Protein AF-A0A2V9Y8G8-F1 (afdb_monomer)

Mean predicted aligned error: 12.27 Å

pLDDT: mean 79.49, std 16.4, range [45.88, 96.25]

Sequence (65 aa):
MTPEEQEQLDSLCRRIAIEKDPQTFDRLVKELEALLEAKHERLQSMMDPGSLPATAKPNPPTAES

Foldseek 3Di:
DDPVLVVLLVVLVVCLVPDDDVVVNVVSVVVNVVSVVVVVVVVVVVVPPDDDPPPDDPDDDDDDD

Secondary structure (DSSP, 8-state):
--HHHHHHHHHHHHHHHH---HHHHHHHHHHHHHHHHHHHHHHHHHH-S----------------

Radius of gyration: 22.35 Å; Cα contacts (8 Å, |Δi|>4): 16; chains: 1; bounding box: 26×41×70 Å

Solvent-accessible surface area (backbone atoms only — not comparable to full-atom values): 4211 Å² total; per-residue (Å²): 130,54,71,69,58,52,53,51,50,55,51,45,55,56,50,52,74,70,52,79,52,68,70,59,38,53,51,49,48,52,56,50,50,53,56,51,47,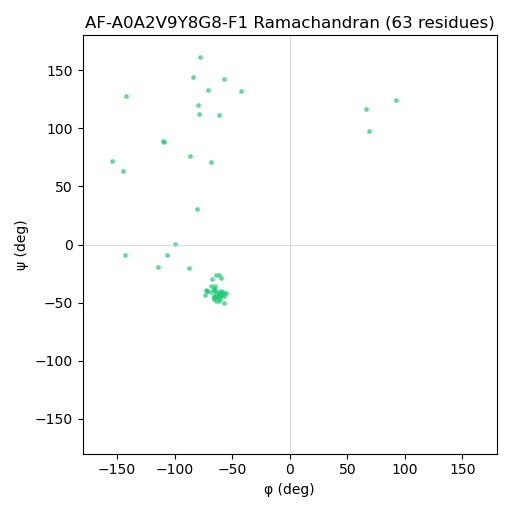60,43,50,54,54,51,50,67,72,71,52,96,72,79,69,82,92,75,83,81,81,80,87,84,84,84,93,134

Structure (mmCIF, N/CA/C/O backbone):
data_AF-A0A2V9Y8G8-F1
#
_entry.id   AF-A0A2V9Y8G8-F1
#
loop_
_atom_site.group_PDB
_atom_site.id
_atom_site.type_symbol
_atom_site.label_atom_id
_atom_site.label_alt_id
_atom_site.label_comp_id
_atom_site.label_asym_id
_atom_site.label_entity_id
_atom_site.label_seq_id
_atom_site.pdbx_PDB_ins_code
_atom_site.Cartn_x
_atom_site.Cartn_y
_atom_site.Cartn_z
_atom_site.occupancy
_atom_site.B_iso_or_equiv
_atom_site.auth_seq_id
_atom_site.auth_comp_id
_atom_site.auth_asym_id
_atom_site.auth_atom_id
_atom_site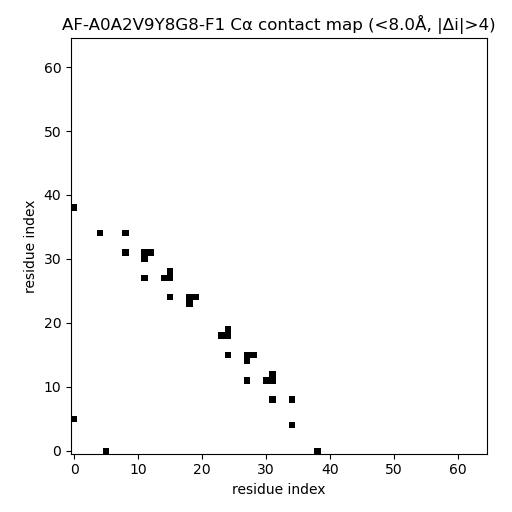.pdbx_PDB_model_num
ATOM 1 N N . MET A 1 1 ? 12.972 -2.764 -7.930 1.00 68.25 1 MET A N 1
ATOM 2 C CA . MET A 1 1 ? 12.344 -1.841 -6.968 1.00 68.25 1 MET A CA 1
ATOM 3 C C . MET A 1 1 ? 13.200 -0.599 -6.938 1.00 68.25 1 MET A C 1
ATOM 5 O O . MET A 1 1 ? 14.411 -0.734 -6.788 1.00 68.25 1 MET A O 1
ATOM 9 N N . THR A 1 2 ? 12.607 0.555 -7.202 1.00 84.31 2 THR A N 1
ATOM 10 C CA . THR A 1 2 ? 13.288 1.850 -7.149 1.00 84.31 2 THR A CA 1
ATOM 11 C C . THR A 1 2 ? 13.430 2.302 -5.690 1.00 84.31 2 THR A C 1
ATOM 13 O O . THR A 1 2 ? 12.727 1.779 -4.818 1.00 84.31 2 THR A O 1
ATOM 16 N N . PRO A 1 3 ? 14.342 3.2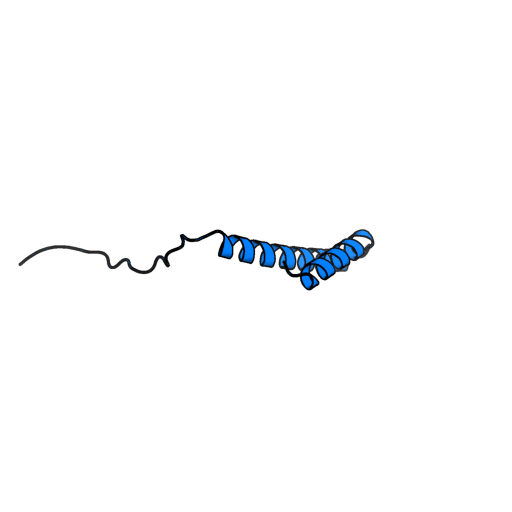43 -5.392 1.00 86.69 3 PRO A N 1
ATOM 17 C CA . PRO A 1 3 ? 14.436 3.840 -4.058 1.00 86.69 3 PRO A CA 1
ATOM 18 C C . PRO A 1 3 ? 13.103 4.452 -3.602 1.00 86.69 3 PRO A C 1
ATOM 20 O O . PRO A 1 3 ? 12.678 4.197 -2.482 1.00 86.69 3 PRO A O 1
ATOM 23 N N . GLU A 1 4 ? 12.388 5.141 -4.493 1.00 87.38 4 GLU A N 1
ATOM 24 C CA . GLU A 1 4 ? 11.083 5.748 -4.192 1.00 87.38 4 GLU A CA 1
ATOM 25 C C . GLU A 1 4 ? 10.039 4.708 -3.757 1.00 87.38 4 GLU A C 1
ATOM 27 O O . GLU A 1 4 ? 9.331 4.901 -2.771 1.00 87.38 4 GLU A O 1
ATOM 32 N N . GLU A 1 5 ? 9.976 3.563 -4.443 1.00 86.75 5 GLU A N 1
ATOM 33 C CA . GLU A 1 5 ? 9.077 2.466 -4.066 1.00 86.75 5 GLU A CA 1
ATOM 34 C C . GLU A 1 5 ? 9.454 1.874 -2.703 1.00 86.75 5 GLU A C 1
ATOM 36 O O . GLU A 1 5 ? 8.588 1.455 -1.937 1.00 86.75 5 GLU A O 1
ATOM 41 N N . GLN A 1 6 ? 10.752 1.802 -2.395 1.00 87.88 6 GLN A N 1
ATOM 42 C CA . GLN A 1 6 ? 11.237 1.282 -1.119 1.00 87.88 6 GLN A CA 1
ATOM 43 C C . GLN A 1 6 ? 10.880 2.216 0.042 1.00 87.88 6 GLN A C 1
ATOM 45 O O . GLN A 1 6 ? 10.447 1.737 1.090 1.00 87.88 6 GLN A O 1
ATOM 50 N N . GLU A 1 7 ? 10.991 3.528 -0.154 1.00 92.19 7 GLU A N 1
ATOM 51 C CA . GLU A 1 7 ? 10.552 4.530 0.822 1.00 92.19 7 GLU A CA 1
ATOM 52 C C . GLU A 1 7 ? 9.032 4.493 1.036 1.00 92.19 7 GLU A C 1
ATOM 54 O O . GLU A 1 7 ? 8.559 4.565 2.173 1.00 92.19 7 GLU A O 1
ATOM 59 N N . GLN A 1 8 ? 8.255 4.313 -0.038 1.00 90.25 8 GLN A N 1
ATOM 60 C CA . GLN A 1 8 ? 6.805 4.126 0.054 1.00 90.25 8 GLN A CA 1
ATOM 61 C C . GLN A 1 8 ? 6.441 2.872 0.856 1.00 90.25 8 GLN A C 1
ATOM 63 O O . GLN A 1 8 ? 5.560 2.934 1.714 1.00 90.25 8 GLN A O 1
ATOM 68 N N . LEU A 1 9 ? 7.146 1.759 0.639 1.00 91.44 9 LEU A N 1
ATOM 69 C CA . LEU A 1 9 ? 6.927 0.513 1.374 1.00 91.44 9 LEU A CA 1
ATOM 70 C C . LEU A 1 9 ? 7.239 0.680 2.870 1.00 91.44 9 LEU A C 1
ATOM 72 O O . LEU A 1 9 ? 6.432 0.281 3.711 1.00 91.44 9 LEU A O 1
ATOM 76 N N . ASP A 1 10 ? 8.362 1.317 3.214 1.00 92.88 10 ASP A N 1
ATOM 77 C CA . ASP A 1 10 ? 8.728 1.587 4.612 1.00 92.88 10 ASP A CA 1
ATOM 78 C C . ASP A 1 10 ? 7.679 2.475 5.305 1.00 92.88 10 ASP A C 1
ATOM 80 O O . ASP A 1 10 ? 7.231 2.179 6.417 1.00 92.88 10 ASP A O 1
ATOM 84 N N . SER A 1 11 ? 7.210 3.517 4.612 1.00 93.56 11 SER A N 1
ATOM 85 C CA . SER A 1 11 ? 6.147 4.408 5.090 1.00 93.56 11 SER A CA 1
ATOM 86 C C . SER A 1 11 ? 4.822 3.668 5.317 1.00 93.56 11 SER A C 1
ATOM 88 O O . SER A 1 11 ? 4.198 3.823 6.373 1.00 93.56 11 SER A O 1
ATOM 90 N N . LEU A 1 12 ? 4.411 2.815 4.372 1.00 93.25 12 LEU A N 1
ATOM 91 C CA . LEU A 1 12 ? 3.205 1.992 4.491 1.00 93.25 12 LEU A CA 1
ATOM 92 C C . LEU A 1 12 ? 3.296 1.037 5.681 1.00 93.25 12 LEU A C 1
ATOM 94 O O . LEU A 1 12 ? 2.393 1.029 6.515 1.00 93.25 12 LEU A O 1
ATOM 98 N N . CYS A 1 13 ? 4.405 0.310 5.829 1.00 93.06 13 CYS A N 1
ATOM 99 C CA . CYS A 1 13 ? 4.622 -0.592 6.963 1.00 93.06 13 CYS A CA 1
ATOM 100 C C . CYS A 1 13 ? 4.523 0.131 8.313 1.00 93.06 13 CYS A C 1
ATOM 102 O O . CYS A 1 13 ? 3.864 -0.362 9.230 1.00 93.06 13 CYS A O 1
ATOM 104 N N . ARG A 1 14 ? 5.127 1.321 8.444 1.00 94.12 14 ARG A N 1
ATOM 105 C CA . ARG A 1 14 ? 5.040 2.110 9.684 1.00 94.12 14 ARG A CA 1
ATOM 106 C C . ARG A 1 14 ? 3.618 2.563 9.984 1.00 94.12 14 ARG A C 1
ATOM 108 O O . ARG A 1 14 ? 3.209 2.505 11.140 1.00 94.12 14 ARG A O 1
ATOM 115 N N . ARG A 1 15 ? 2.872 3.007 8.967 1.00 92.94 15 ARG A N 1
ATOM 116 C CA . ARG A 1 15 ? 1.474 3.438 9.122 1.00 92.94 15 ARG A CA 1
ATOM 117 C C . ARG A 1 15 ? 0.581 2.269 9.518 1.00 92.94 15 ARG A C 1
ATOM 119 O O . ARG A 1 15 ? -0.152 2.394 10.488 1.00 92.94 15 ARG A O 1
ATOM 126 N N . ILE A 1 16 ? 0.713 1.127 8.846 1.00 93.56 16 ILE A N 1
ATOM 127 C CA . ILE A 1 16 ? -0.023 -0.107 9.155 1.00 93.56 16 ILE A CA 1
ATOM 128 C C . ILE A 1 16 ? 0.230 -0.548 10.603 1.00 93.56 16 ILE A C 1
ATOM 130 O O . ILE A 1 16 ? -0.710 -0.908 11.304 1.00 93.56 16 ILE A O 1
ATOM 134 N N . ALA A 1 17 ? 1.478 -0.475 11.077 1.00 93.12 17 ALA A N 1
ATOM 135 C CA . ALA A 1 17 ? 1.850 -0.912 12.424 1.00 93.12 17 ALA A CA 1
ATOM 136 C C . ALA A 1 17 ? 1.190 -0.103 13.556 1.00 93.12 17 ALA A C 1
ATOM 138 O O . ALA A 1 17 ? 1.042 -0.616 14.666 1.00 93.12 17 ALA A O 1
ATOM 139 N N . ILE A 1 18 ? 0.818 1.154 13.299 1.00 94.81 18 ILE A N 1
ATOM 140 C CA . ILE A 1 18 ? 0.173 2.032 14.287 1.00 94.81 18 ILE A CA 1
ATOM 141 C C . ILE A 1 18 ? -1.321 2.245 14.018 1.00 94.81 18 ILE A C 1
ATOM 143 O O . ILE A 1 18 ? -2.001 2.843 14.856 1.00 94.81 18 ILE A O 1
ATOM 147 N N . GLU A 1 19 ? -1.820 1.792 12.865 1.00 94.62 19 GLU A N 1
ATOM 148 C CA . GLU A 1 19 ? -3.197 2.009 12.440 1.00 94.62 19 GLU A CA 1
ATOM 149 C C . GLU A 1 19 ? -4.162 1.178 13.287 1.00 94.62 19 GLU A C 1
ATOM 151 O O . GLU A 1 19 ? -3.957 -0.011 13.533 1.00 94.62 19 GLU A O 1
ATOM 156 N N . LYS A 1 20 ? -5.228 1.829 13.749 1.00 91.94 20 LYS A N 1
ATOM 157 C CA . LYS A 1 20 ? -6.266 1.215 14.590 1.00 91.94 20 LYS A CA 1
ATOM 158 C C . LYS A 1 20 ? -7.612 1.162 13.893 1.00 91.94 20 LYS A C 1
ATOM 160 O O . LYS A 1 20 ? -8.479 0.400 14.319 1.00 91.94 20 LYS A O 1
ATOM 165 N N . ASP A 1 21 ? -7.801 1.978 12.859 1.00 96.25 21 ASP A N 1
ATOM 166 C CA . ASP A 1 21 ? -9.021 1.957 12.074 1.00 96.25 21 ASP A CA 1
ATOM 167 C C . ASP A 1 21 ? -8.985 0.793 11.067 1.00 96.25 21 ASP A C 1
ATOM 169 O O . ASP A 1 21 ? -8.105 0.751 10.205 1.00 96.25 21 ASP A O 1
ATOM 173 N N . PRO A 1 22 ? -9.934 -0.158 11.133 1.00 92.06 22 PRO A N 1
ATOM 174 C CA . PRO A 1 22 ? -9.900 -1.354 10.295 1.00 92.06 22 PRO A CA 1
ATOM 175 C C . PRO A 1 22 ? -10.110 -1.048 8.807 1.00 92.06 22 PRO A C 1
ATOM 177 O O . PRO A 1 22 ? -9.569 -1.753 7.960 1.00 92.06 22 PRO A O 1
ATOM 180 N N . GLN A 1 23 ? -10.860 0.006 8.464 1.00 95.06 23 GLN A N 1
ATOM 181 C CA . GLN A 1 23 ? -11.063 0.392 7.063 1.00 95.06 23 GLN A CA 1
ATOM 182 C C . GLN A 1 23 ? -9.795 1.007 6.474 1.00 95.06 23 GLN A C 1
ATOM 184 O O . GLN A 1 23 ? -9.455 0.770 5.316 1.00 95.06 23 GLN A O 1
ATOM 189 N N . THR A 1 24 ? -9.092 1.802 7.272 1.00 92.88 24 THR A N 1
ATOM 190 C CA . THR A 1 24 ? -7.831 2.427 6.886 1.00 92.88 24 THR A CA 1
ATOM 191 C C . THR A 1 24 ? -6.721 1.387 6.815 1.00 92.88 24 THR A C 1
ATOM 193 O O . THR A 1 24 ? -5.964 1.387 5.849 1.00 92.88 24 THR A O 1
ATOM 196 N N . PHE A 1 25 ? -6.686 0.436 7.750 1.00 93.31 25 PHE A N 1
ATOM 197 C CA . PHE A 1 25 ? -5.787 -0.714 7.700 1.00 93.31 25 PHE A CA 1
ATOM 198 C C . PHE A 1 25 ? -5.971 -1.518 6.406 1.00 93.31 25 PHE A C 1
ATOM 200 O O . PHE A 1 25 ? -4.998 -1.746 5.694 1.00 93.31 25 PHE A O 1
ATOM 207 N N . ASP A 1 26 ? -7.210 -1.875 6.049 1.00 94.94 26 ASP A N 1
ATOM 208 C CA . ASP A 1 26 ? -7.512 -2.616 4.814 1.00 94.94 26 ASP A CA 1
ATOM 209 C C . ASP A 1 26 ? -7.035 -1.868 3.557 1.00 94.94 26 ASP A C 1
ATOM 211 O O . ASP A 1 26 ? -6.437 -2.458 2.657 1.0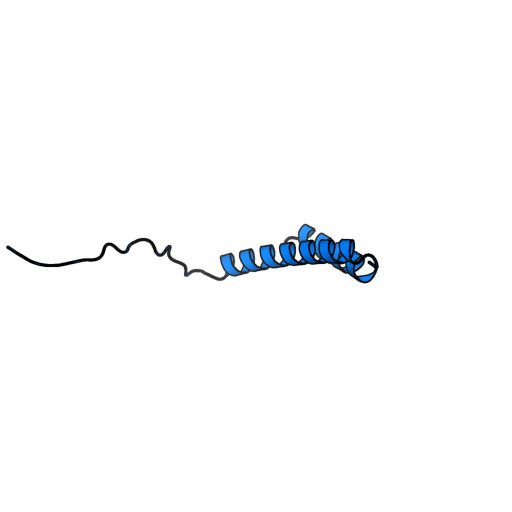0 94.94 26 ASP A O 1
ATOM 215 N N . ARG A 1 27 ? -7.219 -0.540 3.518 1.00 94.94 27 ARG A N 1
ATOM 216 C CA . ARG A 1 27 ? -6.715 0.303 2.421 1.00 94.94 27 ARG A CA 1
ATOM 217 C C . ARG A 1 27 ? -5.190 0.310 2.350 1.00 94.94 27 ARG A C 1
ATOM 219 O O . ARG A 1 27 ? -4.643 0.175 1.261 1.00 94.94 27 ARG A O 1
ATOM 226 N N . LEU A 1 28 ? -4.512 0.460 3.488 1.00 93.56 28 LEU A N 1
ATOM 227 C CA . LEU A 1 28 ? -3.050 0.486 3.547 1.00 93.56 28 LEU A CA 1
ATOM 228 C C . LEU A 1 28 ? -2.439 -0.867 3.156 1.00 93.56 28 LEU A C 1
ATOM 230 O O . LEU A 1 28 ? -1.425 -0.898 2.463 1.00 93.56 28 LEU A O 1
ATOM 234 N N . VAL A 1 29 ? -3.064 -1.976 3.560 1.00 93.12 29 VAL A N 1
ATOM 235 C CA . VAL A 1 29 ? -2.636 -3.326 3.168 1.00 93.12 29 VAL A CA 1
ATOM 236 C C . VAL A 1 29 ? -2.807 -3.535 1.666 1.00 93.12 29 VAL A C 1
ATOM 238 O O . VAL A 1 29 ? -1.862 -3.977 1.023 1.00 93.12 29 VAL A O 1
ATOM 241 N N . LYS A 1 30 ? -3.937 -3.126 1.077 1.00 94.31 30 LYS A N 1
ATOM 242 C CA . LYS A 1 30 ? -4.140 -3.198 -0.382 1.00 94.31 30 LYS A CA 1
ATOM 243 C C . LYS A 1 30 ? -3.108 -2.393 -1.166 1.00 94.31 30 LYS A C 1
ATOM 245 O O . LYS A 1 30 ? -2.631 -2.842 -2.204 1.00 94.31 30 LYS A O 1
ATOM 250 N N . GLU A 1 31 ? -2.756 -1.208 -0.673 1.00 93.25 31 GLU A N 1
ATOM 251 C CA . GLU A 1 31 ? -1.733 -0.363 -1.297 1.00 93.25 31 GLU A CA 1
ATOM 252 C C . GLU A 1 31 ? -0.342 -1.021 -1.223 1.00 93.25 31 GLU A C 1
ATOM 254 O O . GLU A 1 31 ? 0.413 -1.003 -2.196 1.00 93.25 31 GLU A O 1
ATOM 259 N N . LEU A 1 32 ? -0.036 -1.690 -0.106 1.00 92.81 32 LEU A N 1
ATOM 260 C CA . LEU A 1 32 ? 1.184 -2.481 0.062 1.00 92.81 32 LEU A CA 1
ATOM 261 C C . LEU A 1 32 ? 1.217 -3.709 -0.864 1.00 92.81 32 LEU A C 1
ATOM 263 O O . LEU A 1 32 ? 2.244 -3.971 -1.493 1.00 92.81 32 LEU A O 1
ATOM 267 N N . GLU A 1 33 ? 0.113 -4.452 -0.966 1.00 92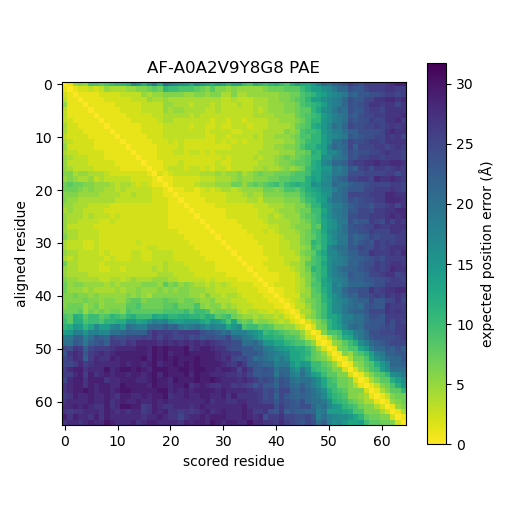.75 33 GLU A N 1
ATOM 268 C CA . GLU A 1 33 ? -0.010 -5.622 -1.844 1.00 92.75 33 GLU A CA 1
ATOM 269 C C . GLU A 1 33 ? 0.199 -5.243 -3.313 1.00 92.75 33 GLU A C 1
ATOM 271 O O . GLU A 1 33 ? 1.010 -5.873 -3.989 1.00 92.75 33 GLU A O 1
ATOM 276 N N . ALA A 1 34 ? -0.435 -4.166 -3.783 1.00 91.56 34 ALA A N 1
ATOM 277 C CA . ALA A 1 34 ? -0.269 -3.680 -5.153 1.00 91.56 34 ALA A CA 1
ATOM 278 C C . ALA A 1 34 ? 1.194 -3.316 -5.471 1.00 91.56 34 A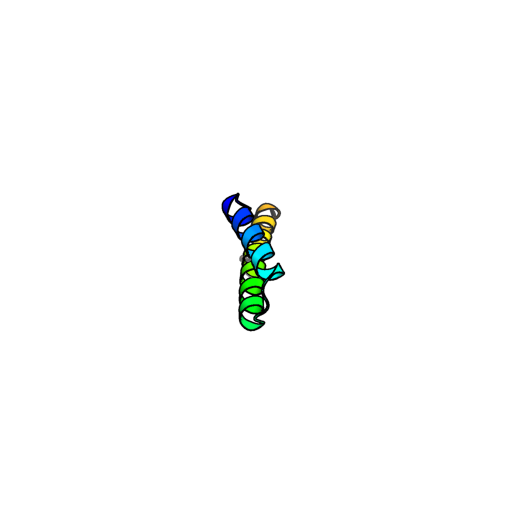LA A C 1
ATOM 280 O O . ALA A 1 34 ? 1.712 -3.632 -6.545 1.00 91.56 34 ALA A O 1
ATOM 281 N N . LEU A 1 35 ? 1.893 -2.686 -4.522 1.00 89.44 35 LEU A N 1
ATOM 282 C CA . LEU A 1 35 ? 3.296 -2.300 -4.686 1.00 89.44 35 LEU A CA 1
ATOM 283 C C . LEU A 1 35 ? 4.230 -3.525 -4.730 1.00 89.44 35 LEU A C 1
ATOM 285 O O . LEU A 1 35 ? 5.213 -3.552 -5.481 1.00 89.44 35 LEU A O 1
ATOM 289 N N . LEU A 1 36 ? 3.912 -4.569 -3.961 1.00 89.25 36 LEU A N 1
ATOM 290 C CA . LEU A 1 36 ? 4.625 -5.848 -3.990 1.00 89.25 36 LEU A CA 1
ATOM 291 C C . LEU A 1 36 ? 4.348 -6.644 -5.271 1.00 89.25 36 LEU A C 1
ATOM 293 O O . LEU A 1 36 ? 5.285 -7.217 -5.835 1.00 89.25 36 LEU A O 1
ATOM 297 N N . GLU A 1 37 ? 3.108 -6.648 -5.753 1.00 90.19 37 GLU A N 1
ATOM 298 C CA . GLU A 1 37 ? 2.706 -7.320 -6.990 1.00 90.19 37 GLU A CA 1
ATOM 299 C C . GLU A 1 37 ? 3.400 -6.695 -8.205 1.00 90.19 37 GLU A C 1
ATOM 301 O O . GLU A 1 37 ? 4.108 -7.392 -8.932 1.00 90.19 37 GLU A O 1
ATOM 306 N N . ALA A 1 38 ? 3.379 -5.364 -8.328 1.00 86.69 38 ALA A N 1
ATOM 307 C CA . ALA A 1 38 ? 4.083 -4.645 -9.394 1.00 86.69 38 ALA A CA 1
ATOM 308 C C . ALA A 1 38 ? 5.608 -4.891 -9.386 1.00 86.69 38 ALA A C 1
ATOM 310 O O . ALA A 1 38 ? 6.299 -4.811 -10.410 1.00 86.69 38 ALA A O 1
ATOM 311 N N . LYS A 1 39 ? 6.196 -5.175 -8.218 1.00 83.50 39 LYS A N 1
ATOM 312 C CA . LYS A 1 39 ? 7.596 -5.613 -8.114 1.00 83.50 39 LYS A CA 1
ATOM 313 C C . LYS A 1 39 ? 7.756 -7.057 -8.593 1.00 83.50 39 LYS A C 1
ATOM 315 O O . LYS A 1 39 ? 8.735 -7.350 -9.282 1.00 83.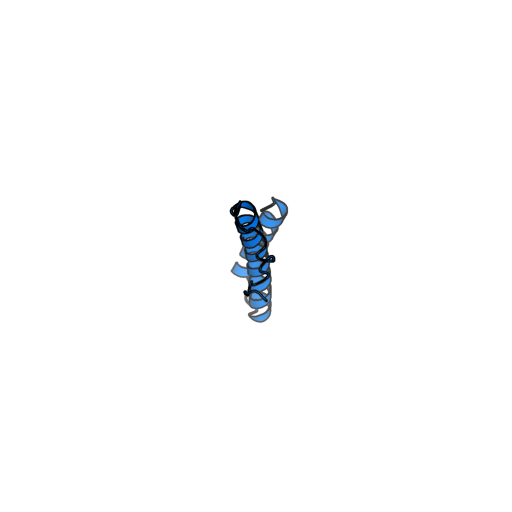50 39 LYS A O 1
ATOM 320 N N . HIS A 1 40 ? 6.849 -7.945 -8.202 1.00 85.25 40 HIS A N 1
ATOM 321 C CA . HIS A 1 40 ? 6.881 -9.352 -8.581 1.00 85.25 40 HIS A CA 1
ATOM 322 C C . HIS A 1 40 ? 6.747 -9.531 -10.095 1.00 85.25 40 HIS A C 1
ATOM 324 O O . HIS A 1 40 ? 7.563 -10.233 -10.685 1.00 85.25 40 HIS A O 1
ATOM 330 N N . GLU A 1 41 ? 5.819 -8.818 -10.734 1.00 85.44 41 GLU A N 1
ATOM 331 C CA . GLU A 1 41 ? 5.644 -8.821 -12.190 1.00 85.44 41 GLU A CA 1
ATOM 332 C C . GLU A 1 41 ? 6.899 -8.330 -12.921 1.00 85.44 41 GLU A C 1
ATOM 334 O O . GLU A 1 41 ? 7.364 -8.971 -13.862 1.00 85.44 41 GLU A O 1
ATOM 339 N N . ARG A 1 42 ? 7.524 -7.238 -12.453 1.00 82.31 42 ARG A N 1
ATOM 340 C CA . ARG A 1 42 ? 8.792 -6.752 -13.029 1.00 82.31 42 ARG A CA 1
ATOM 341 C C . ARG A 1 42 ? 9.922 -7.766 -12.886 1.00 82.31 42 ARG A C 1
ATOM 343 O O . ARG A 1 42 ? 10.712 -7.924 -13.811 1.00 82.31 42 ARG A O 1
ATOM 350 N N . LEU A 1 43 ? 10.013 -8.438 -11.739 1.00 80.25 43 LEU A N 1
ATOM 351 C CA . LEU A 1 43 ? 11.004 -9.491 -11.518 1.00 80.25 43 LEU A CA 1
ATOM 352 C C . LEU A 1 43 ? 10.750 -10.692 -12.430 1.00 80.25 43 LEU A C 1
ATOM 354 O O . LEU A 1 43 ? 11.691 -11.145 -13.071 1.00 80.25 43 LEU A O 1
ATOM 358 N N . GLN A 1 44 ? 9.505 -11.162 -12.544 1.00 78.81 44 GLN A N 1
ATOM 359 C CA . GLN A 1 44 ? 9.153 -12.245 -13.467 1.00 78.81 44 GLN A CA 1
ATOM 360 C C . GLN A 1 44 ? 9.456 -11.867 -14.921 1.00 78.81 44 GLN A C 1
ATOM 362 O O . GLN A 1 44 ? 10.087 -12.646 -15.629 1.00 78.81 44 GLN A O 1
ATOM 367 N N . SER A 1 45 ? 9.113 -10.647 -15.343 1.00 74.31 45 SER A N 1
ATOM 368 C CA . SER A 1 45 ? 9.405 -10.153 -16.692 1.00 74.31 45 SER A CA 1
ATOM 369 C C . SER A 1 45 ? 10.904 -10.082 -17.002 1.00 74.31 45 SER A C 1
ATOM 371 O O . SER A 1 45 ? 11.277 -10.151 -18.169 1.00 74.31 45 SER A O 1
ATOM 373 N N . MET A 1 46 ? 11.768 -9.924 -15.995 1.00 66.50 46 MET A N 1
ATOM 374 C CA . MET A 1 46 ? 13.227 -9.918 -16.171 1.00 66.50 46 MET A CA 1
ATOM 375 C C . MET A 1 46 ? 13.846 -11.320 -16.103 1.00 66.50 46 MET A C 1
ATOM 377 O O . MET A 1 46 ? 14.968 -11.507 -16.572 1.00 66.50 46 MET A O 1
ATOM 381 N N . MET A 1 47 ? 13.150 -12.292 -15.509 1.00 60.44 47 MET A N 1
ATOM 382 C CA . MET A 1 47 ? 13.664 -13.645 -15.267 1.00 60.44 47 MET A CA 1
ATOM 383 C C . MET A 1 47 ? 13.182 -14.679 -16.291 1.00 60.44 47 MET A C 1
ATOM 385 O O . MET A 1 47 ? 13.595 -15.834 -16.216 1.00 60.44 47 MET A O 1
ATOM 389 N N . ASP A 1 48 ? 12.377 -14.263 -17.270 1.00 55.88 48 ASP A N 1
ATOM 390 C CA . ASP A 1 48 ? 11.906 -15.105 -18.365 1.00 55.88 48 ASP A CA 1
ATOM 391 C C . ASP A 1 48 ? 12.544 -14.691 -19.712 1.00 55.88 48 ASP A C 1
ATOM 393 O O . ASP A 1 48 ? 12.000 -13.868 -20.449 1.00 55.88 48 ASP A O 1
ATOM 397 N N . PRO A 1 49 ? 13.717 -15.245 -20.080 1.00 53.97 49 PRO A N 1
ATOM 398 C CA . PRO A 1 49 ? 14.230 -15.172 -21.446 1.00 53.97 49 PRO A CA 1
ATOM 399 C C . PRO A 1 49 ? 13.569 -16.222 -22.375 1.00 53.97 49 PRO A C 1
ATOM 401 O O . PRO A 1 49 ? 14.237 -16.724 -23.280 1.00 53.97 49 PRO A O 1
ATOM 404 N N . GLY A 1 50 ? 12.303 -16.620 -22.150 1.00 55.22 50 GLY A N 1
ATOM 405 C CA . GLY A 1 50 ? 11.726 -17.841 -22.738 1.00 55.22 50 GLY A CA 1
ATOM 406 C C . GLY A 1 50 ? 10.255 -17.825 -23.182 1.00 55.22 50 GLY A C 1
ATOM 407 O O . GLY A 1 50 ? 9.844 -18.757 -23.873 1.00 55.22 50 GLY A O 1
ATOM 408 N N . SER A 1 51 ? 9.453 -16.806 -22.884 1.00 47.44 51 SER A N 1
ATOM 409 C CA . SER A 1 51 ? 8.049 -16.737 -23.290 1.00 47.44 51 SER A CA 1
ATOM 410 C C . SER A 1 51 ? 7.948 -16.131 -24.680 1.00 47.44 51 SER A C 1
ATOM 412 O O . SER A 1 51 ? 7.581 -14.975 -24.885 1.00 47.44 51 SER A O 1
ATOM 414 N N . LEU A 1 52 ? 8.287 -16.965 -25.663 1.00 52.81 52 LEU A N 1
ATOM 415 C CA . LEU A 1 52 ? 7.787 -16.843 -27.026 1.00 52.81 52 LEU A CA 1
ATOM 416 C C . LEU A 1 52 ? 6.283 -16.520 -26.981 1.00 52.81 52 LEU A C 1
ATOM 418 O O . LEU A 1 52 ? 5.540 -17.226 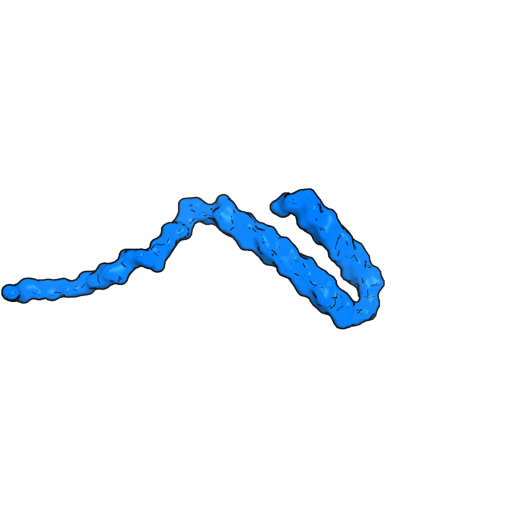-26.292 1.00 52.81 52 LEU A O 1
ATOM 422 N N . PRO A 1 53 ? 5.791 -15.519 -27.732 1.00 45.88 53 PRO A N 1
ATOM 423 C CA . PRO A 1 53 ? 4.358 -15.348 -27.883 1.00 45.88 53 PRO A CA 1
ATOM 424 C C . PRO A 1 53 ? 3.802 -16.605 -28.559 1.00 45.88 53 PRO A C 1
ATOM 426 O O . PRO A 1 53 ? 4.060 -16.875 -29.733 1.00 45.88 53 PRO A O 1
ATOM 429 N N . ALA A 1 54 ? 3.027 -17.385 -27.809 1.00 56.12 54 ALA A N 1
ATOM 430 C CA . ALA A 1 54 ? 2.269 -18.522 -28.306 1.00 56.12 54 ALA A CA 1
ATOM 431 C C . ALA A 1 54 ? 1.128 -18.038 -29.220 1.00 56.12 54 ALA A C 1
ATOM 433 O O . ALA A 1 54 ? -0.038 -18.088 -28.848 1.00 56.12 54 ALA A O 1
ATOM 434 N N . THR A 1 55 ? 1.444 -17.547 -30.421 1.00 60.88 55 THR A N 1
ATOM 435 C CA . THR A 1 55 ? 0.448 -17.224 -31.458 1.00 60.88 55 THR A CA 1
ATOM 436 C 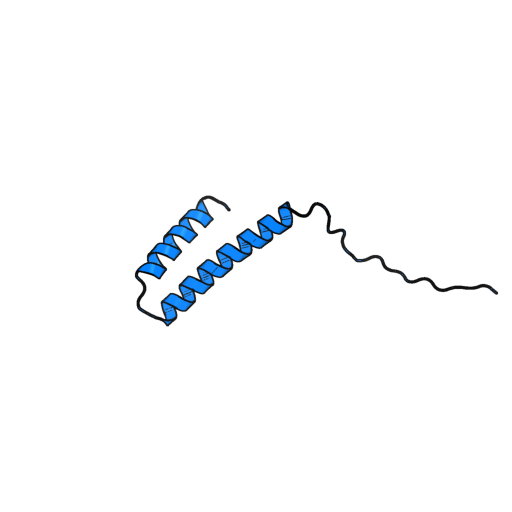C . THR A 1 55 ? 0.970 -17.523 -32.864 1.00 60.88 55 THR A C 1
ATOM 438 O O . THR A 1 55 ? 1.081 -16.652 -33.713 1.00 60.88 55 THR A O 1
ATOM 441 N N . ALA A 1 56 ? 1.261 -18.789 -33.156 1.00 55.44 56 ALA A N 1
ATOM 442 C CA . ALA A 1 56 ? 1.291 -19.257 -34.543 1.00 55.44 56 ALA A CA 1
ATOM 443 C C . ALA A 1 56 ? 1.012 -20.758 -34.601 1.00 55.44 56 ALA A C 1
ATOM 445 O O . ALA A 1 56 ? 1.892 -21.572 -34.859 1.00 55.44 56 ALA A O 1
ATOM 446 N N . LYS A 1 57 ? -0.246 -21.129 -34.353 1.00 55.91 57 LYS A N 1
ATOM 447 C CA . LYS A 1 57 ? -0.758 -22.445 -34.729 1.00 55.91 57 LYS A CA 1
ATOM 448 C C . LYS A 1 57 ? -1.751 -22.283 -35.882 1.00 55.91 57 LYS A C 1
ATOM 450 O O . LYS A 1 57 ? -2.946 -22.174 -35.624 1.00 55.91 57 LYS A O 1
ATOM 455 N N . PRO A 1 58 ? -1.317 -22.290 -37.152 1.00 53.50 58 PRO A N 1
ATOM 456 C CA . PRO A 1 58 ? -2.164 -22.807 -38.208 1.00 53.50 58 PRO A CA 1
ATOM 457 C C . PRO A 1 58 ? -2.081 -24.340 -38.155 1.00 53.50 58 PRO A C 1
ATOM 459 O O . PRO A 1 58 ? -1.027 -24.937 -38.363 1.00 53.50 58 PRO A O 1
ATOM 462 N N . ASN A 1 59 ? -3.191 -24.980 -37.792 1.00 55.88 59 ASN A N 1
ATOM 463 C CA . ASN A 1 59 ? -3.356 -26.428 -37.927 1.00 55.88 59 ASN A CA 1
ATOM 464 C C . ASN A 1 59 ? -3.154 -26.853 -39.400 1.00 55.88 59 ASN A C 1
ATOM 466 O O . ASN A 1 59 ? -3.653 -26.150 -40.280 1.00 55.88 59 ASN A O 1
ATOM 470 N N . PRO A 1 60 ? -2.533 -28.012 -39.689 1.00 66.62 60 PRO A N 1
ATOM 471 C CA . PRO A 1 60 ? -2.721 -28.714 -40.956 1.00 66.62 60 PRO A CA 1
ATOM 472 C C . PRO A 1 60 ? -3.984 -29.596 -40.879 1.00 66.62 60 PRO A C 1
ATOM 474 O O . PRO A 1 60 ? -4.301 -30.125 -39.809 1.00 66.62 60 PRO A O 1
ATOM 477 N N . PRO A 1 61 ? -4.745 -29.728 -41.978 1.00 60.69 61 PRO A N 1
ATOM 478 C CA . PRO A 1 61 ? -4.893 -31.053 -42.607 1.00 60.69 61 PRO A CA 1
ATOM 479 C C . PRO A 1 61 ? -4.924 -30.959 -44.156 1.00 60.69 61 PRO A C 1
ATOM 481 O O . PRO A 1 61 ? -5.530 -30.048 -44.703 1.00 60.69 61 PRO A O 1
ATOM 484 N N . THR A 1 62 ? -4.109 -31.709 -44.907 1.00 59.38 62 THR A N 1
ATOM 485 C CA . THR A 1 62 ? -4.264 -33.116 -45.363 1.00 59.38 62 THR A CA 1
ATOM 486 C C . THR A 1 62 ? -4.948 -33.244 -46.740 1.00 59.38 62 THR A C 1
ATOM 488 O O . THR A 1 62 ? -6.093 -32.838 -46.876 1.00 59.38 62 THR A O 1
ATOM 491 N N . ALA A 1 63 ? -4.238 -33.924 -47.664 1.00 58.09 63 ALA A N 1
ATOM 492 C CA . ALA A 1 63 ? -4.673 -34.651 -48.881 1.00 58.09 63 ALA A CA 1
ATOM 493 C C . ALA A 1 63 ? -5.285 -33.827 -50.039 1.00 58.09 63 ALA A C 1
ATOM 495 O O . ALA A 1 63 ? -6.247 -33.097 -49.862 1.00 58.09 63 ALA A O 1
ATOM 496 N N . GLU A 1 64 ? -4.669 -33.786 -51.225 1.00 48.50 64 GLU A N 1
ATOM 497 C CA . GLU A 1 64 ? -4.645 -34.840 -52.269 1.00 48.50 64 GLU A CA 1
ATOM 498 C C . GLU A 1 64 ? -6.016 -35.055 -52.939 1.00 48.50 64 GLU A C 1
ATOM 500 O O . GLU A 1 64 ? -6.864 -35.771 -52.410 1.00 48.50 64 GLU A O 1
ATOM 505 N N . SER A 1 65 ? -6.207 -34.435 -54.113 1.00 58.66 65 SER A N 1
ATOM 506 C CA . SER A 1 65 ? -6.799 -34.985 -55.356 1.00 58.66 65 SER A CA 1
ATOM 507 C C . SER A 1 65 ? -6.805 -33.919 -56.452 1.00 58.66 65 SER A C 1
ATOM 509 O O . SER A 1 65 ? -7.244 -32.785 -56.158 1.00 58.66 65 SER A O 1
#

Nearest PDB structures (foldseek):
  5n5f-assembly1_G  TM=7.690E-01  e=1.144E+00  Haliangium ochraceum
  3k6c-assembly1_J  TM=3.917E-01  e=1.621E+00  Nitrosomonas europaea